Protein AF-A0A850XNQ6-F1 (afdb_monomer)

pLDDT: mean 94.63, std 3.56, range [76.12, 98.44]

Secondary structure (DSSP, 8-state):
-HHHHHHHHHHTT--EEEEEE-TTS-EEEEE--EEEEE-TTS-EEEEEETT--HHHHHHHHHHHHHH---

Radius of gyration: 16.32 Å; Cα contacts (8 Å, |Δi|>4): 56; chains: 1; bounding box: 37×23×44 Å

Nearest PDB structures (foldseek):
  1wp0-assembly1_A  TM=9.602E-01  e=2.352E-06  Homo sapiens
  2gt6-assembly1_A  TM=8.990E-01  e=1.208E-04  Homo sapiens
  6n5u-assembly3_C  TM=9.001E-01  e=4.306E-04  Arabidopsis thaliana
  2b7j-assembly4_D  TM=8.269E-01  e=2.896E-03  Saccharomyces cerevisiae
  1qxx-assembly1_A-2  TM=3.240E-01  e=1.136E+00  Escherichia coli

Mean predicted aligned error: 3.67 Å

Sequence (70 aa):
DEEAVRAAGRAFRVYASAGPRDEDGDYVVDHSVLLYLLAPDGLLHDYYGRGKSHQQVADSVRRHMRGYRP

Solvent-accessible surface area (backbone atoms only — not comparable to full-atom values): 4468 Å² total; per-residue (Å²): 107,72,65,59,54,53,50,49,30,60,76,72,65,54,52,73,44,78,49,74,62,52,97,90,63,52,64,54,68,52,60,64,69,68,47,76,41,64,46,98,89,67,47,81,74,50,72,44,48,81,89,58,50,74,66,60,50,53,54,51,51,54,52,52,60,74,70,62,75,136

Organism: Piaya cayana (NCBI:txid33601)

Structure (mmCIF, N/CA/C/O backbone):
data_AF-A0A850XNQ6-F1
#
_entry.id   AF-A0A850XNQ6-F1
#
loop_
_atom_site.group_PDB
_atom_site.id
_atom_site.type_symbol
_atom_site.label_atom_id
_atom_site.label_alt_id
_atom_site.label_comp_id
_atom_site.label_asym_id
_atom_site.label_entity_id
_atom_site.label_seq_id
_atom_site.pdbx_PDB_ins_code
_atom_site.Cartn_x
_atom_site.Cartn_y
_atom_site.Cartn_z
_atom_site.occupancy
_atom_site.B_iso_or_equiv
_atom_site.auth_seq_id
_atom_site.auth_comp_id
_atom_site.auth_asym_id
_atom_site.auth_atom_id
_atom_site.pdbx_PDB_model_num
ATOM 1 N N . ASP A 1 1 ? -7.589 -16.190 -10.484 1.00 87.12 1 ASP A N 1
ATOM 2 C CA . ASP A 1 1 ? -7.619 -15.793 -11.909 1.00 87.12 1 ASP A CA 1
ATOM 3 C C . ASP A 1 1 ? -7.224 -14.339 -12.096 1.00 87.12 1 ASP A C 1
ATOM 5 O O . ASP A 1 1 ? -7.451 -13.529 -11.202 1.00 87.12 1 ASP A O 1
ATOM 9 N N . GLU A 1 2 ? -6.636 -14.002 -13.244 1.00 87.25 2 GLU A N 1
ATOM 10 C CA . GLU A 1 2 ? -6.172 -12.641 -13.561 1.00 87.25 2 GLU A CA 1
ATOM 11 C C . GLU A 1 2 ? -7.308 -11.604 -13.506 1.00 87.25 2 GLU A C 1
ATOM 13 O O . GLU A 1 2 ? -7.116 -10.474 -13.055 1.00 87.25 2 GLU A O 1
ATOM 18 N N . GLU A 1 3 ? -8.523 -12.002 -13.887 1.00 92.94 3 GLU A N 1
ATOM 19 C CA . GLU A 1 3 ? -9.715 -11.162 -13.782 1.00 92.94 3 GLU A CA 1
ATOM 20 C C . GLU A 1 3 ? -10.029 -10.776 -12.331 1.00 92.94 3 GLU A C 1
ATOM 22 O O . GLU A 1 3 ? -10.274 -9.601 -12.051 1.00 92.94 3 GLU A O 1
ATOM 27 N N . ALA A 1 4 ? -9.944 -11.730 -11.398 1.00 95.38 4 ALA A N 1
ATOM 28 C CA . ALA A 1 4 ? -10.165 -11.482 -9.975 1.00 95.38 4 ALA A CA 1
ATOM 29 C C . ALA A 1 4 ? -9.113 -10.517 -9.403 1.00 95.38 4 ALA A C 1
ATOM 31 O O . ALA A 1 4 ? -9.450 -9.612 -8.641 1.00 95.38 4 ALA A O 1
ATOM 32 N N . VAL A 1 5 ? -7.851 -10.648 -9.831 1.00 92.88 5 VAL A N 1
ATOM 33 C CA . VAL A 1 5 ? -6.766 -9.732 -9.440 1.00 92.88 5 VAL A CA 1
ATOM 34 C C . VAL A 1 5 ? -7.028 -8.320 -9.967 1.00 92.88 5 VAL A C 1
ATOM 36 O O . VAL A 1 5 ? -6.941 -7.353 -9.211 1.00 92.88 5 VAL A O 1
ATOM 39 N N . ARG A 1 6 ? -7.419 -8.177 -11.240 1.00 92.38 6 ARG A N 1
ATOM 40 C CA . ARG A 1 6 ? -7.767 -6.872 -11.830 1.00 92.38 6 ARG A CA 1
ATOM 41 C C . ARG A 1 6 ? -8.997 -6.251 -11.161 1.00 92.38 6 ARG A C 1
ATOM 43 O O . ARG A 1 6 ? -9.033 -5.038 -10.958 1.00 92.38 6 ARG A O 1
ATOM 50 N N . ALA A 1 7 ? -10.002 -7.057 -10.822 1.00 95.62 7 ALA A N 1
ATOM 51 C CA . ALA A 1 7 ? -11.191 -6.603 -10.107 1.00 95.62 7 ALA A CA 1
ATOM 52 C C . ALA A 1 7 ? -10.840 -6.090 -8.704 1.00 95.62 7 ALA A C 1
ATOM 54 O O . ALA A 1 7 ? -11.232 -4.976 -8.354 1.00 95.62 7 ALA A O 1
ATOM 55 N N . ALA A 1 8 ? -10.033 -6.841 -7.949 1.00 93.25 8 ALA A N 1
ATOM 56 C CA . ALA A 1 8 ? -9.531 -6.417 -6.645 1.00 93.25 8 ALA A CA 1
ATOM 57 C C . ALA A 1 8 ? -8.684 -5.138 -6.749 1.00 93.25 8 ALA A C 1
ATOM 59 O O . ALA A 1 8 ? -8.913 -4.190 -6.000 1.00 93.25 8 ALA A O 1
ATOM 60 N N . GLY A 1 9 ? -7.7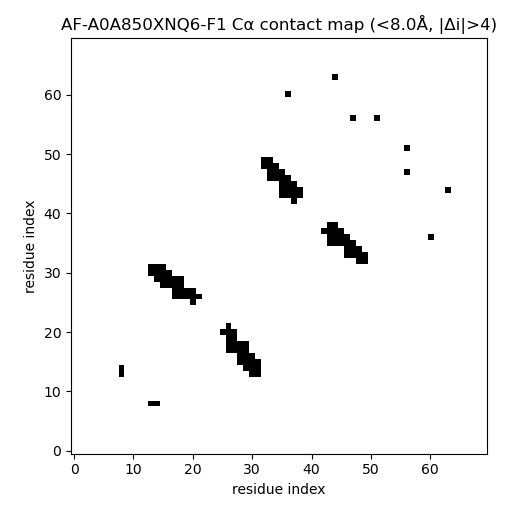73 -5.056 -7.724 1.00 93.81 9 GLY A N 1
ATOM 61 C CA . GLY A 1 9 ? -6.956 -3.864 -7.962 1.00 93.81 9 GLY A CA 1
ATOM 62 C C . GLY A 1 9 ? -7.801 -2.607 -8.183 1.00 93.81 9 GLY A C 1
ATOM 63 O O . GLY A 1 9 ? -7.537 -1.574 -7.572 1.00 93.81 9 GLY A O 1
ATOM 64 N N . ARG A 1 10 ? -8.885 -2.703 -8.967 1.00 93.75 10 ARG A N 1
ATOM 65 C CA . ARG A 1 10 ? -9.841 -1.596 -9.144 1.00 93.75 10 ARG A CA 1
ATOM 66 C C . ARG A 1 10 ? -10.613 -1.272 -7.865 1.00 93.75 10 ARG A C 1
ATOM 68 O O . ARG A 1 10 ? -10.738 -0.097 -7.529 1.00 93.75 10 ARG A O 1
ATOM 75 N N . ALA A 1 11 ? -11.108 -2.286 -7.154 1.00 94.25 11 ALA A N 1
ATOM 76 C CA . ALA A 1 11 ? -11.879 -2.106 -5.922 1.00 94.25 11 ALA A CA 1
ATOM 77 C C . ALA A 1 11 ? -11.067 -1.382 -4.834 1.00 94.25 11 ALA A C 1
ATOM 79 O O . ALA A 1 11 ? -11.571 -0.467 -4.188 1.00 94.25 11 ALA A O 1
ATOM 80 N N . PHE A 1 12 ? -9.786 -1.731 -4.703 1.00 93.81 12 PHE A N 1
ATOM 81 C CA . PHE A 1 12 ? -8.853 -1.114 -3.759 1.00 93.81 12 PHE A CA 1
ATOM 82 C C . PHE A 1 12 ? -8.084 0.077 -4.339 1.00 93.81 12 PHE A C 1
ATOM 84 O O . PHE A 1 12 ? -7.241 0.645 -3.655 1.00 93.81 12 PHE A O 1
ATOM 91 N N . ARG A 1 13 ? -8.372 0.484 -5.583 1.00 93.38 13 ARG A N 1
ATOM 92 C CA . ARG A 1 13 ? -7.698 1.595 -6.280 1.00 93.38 13 ARG A CA 1
ATOM 93 C C . ARG A 1 13 ? -6.167 1.465 -6.295 1.00 93.38 13 ARG A C 1
ATOM 95 O O . ARG A 1 13 ? -5.451 2.461 -6.214 1.00 93.38 13 ARG A O 1
ATOM 102 N N . VAL A 1 14 ? -5.668 0.237 -6.411 1.00 94.94 14 VAL A N 1
ATOM 103 C CA . VAL A 1 14 ? -4.240 -0.049 -6.561 1.00 94.94 14 VAL A CA 1
ATOM 104 C C . VAL A 1 14 ? -3.824 0.298 -7.985 1.00 94.94 14 VAL A C 1
ATOM 106 O O . VAL A 1 14 ? -4.376 -0.237 -8.947 1.00 94.94 14 VAL A O 1
ATOM 109 N N . TYR A 1 15 ? -2.835 1.176 -8.121 1.00 94.19 15 TYR A N 1
ATOM 110 C CA . TYR A 1 15 ? -2.152 1.382 -9.391 1.00 94.19 15 TYR A CA 1
ATOM 111 C C . TYR A 1 15 ? -1.056 0.325 -9.559 1.00 94.19 15 TYR A C 1
ATOM 113 O O . TYR A 1 15 ? -0.316 0.040 -8.615 1.00 94.19 15 TYR A O 1
ATOM 121 N N . ALA A 1 16 ? -0.974 -0.240 -10.760 1.00 94.88 16 ALA A N 1
ATOM 122 C CA . ALA A 1 16 ? 0.086 -1.135 -11.192 1.00 94.88 16 ALA A CA 1
ATOM 123 C C . ALA A 1 16 ? 0.305 -0.951 -12.700 1.00 94.88 16 ALA A C 1
ATOM 125 O O . ALA A 1 16 ? -0.658 -0.966 -13.469 1.00 94.88 16 ALA A O 1
ATOM 126 N N . SER A 1 17 ? 1.555 -0.793 -13.116 1.00 95.00 17 SER A N 1
ATOM 127 C CA . SER A 1 17 ? 1.953 -0.642 -14.512 1.00 95.00 17 SER A CA 1
ATOM 128 C C . SER A 1 17 ? 3.235 -1.424 -14.763 1.00 95.00 17 SER A C 1
ATOM 130 O O . SER A 1 17 ? 4.227 -1.243 -14.056 1.00 95.00 17 SER A O 1
ATOM 132 N N . ALA A 1 18 ? 3.212 -2.317 -15.751 1.00 95.75 18 ALA A N 1
ATOM 133 C CA . ALA A 1 18 ? 4.411 -3.029 -16.168 1.00 95.75 18 ALA A CA 1
ATOM 134 C C . ALA A 1 18 ? 5.335 -2.069 -16.928 1.00 95.75 18 ALA A C 1
ATOM 136 O O . ALA A 1 18 ? 4.916 -1.411 -17.881 1.00 95.75 18 ALA A O 1
ATOM 137 N N . GLY A 1 19 ? 6.585 -1.992 -16.487 1.00 96.44 19 GLY A N 1
ATOM 138 C CA . GLY A 1 19 ? 7.648 -1.287 -17.184 1.00 96.44 19 GLY A CA 1
ATOM 139 C C . GLY A 1 19 ? 8.080 -2.008 -18.465 1.00 96.44 19 GLY A C 1
ATOM 140 O O . GLY A 1 19 ? 7.617 -3.118 -18.751 1.00 96.44 19 GLY A O 1
ATOM 141 N N . PRO A 1 20 ? 8.971 -1.381 -19.252 1.00 96.81 20 PRO A N 1
ATOM 142 C CA . PRO A 1 20 ? 9.579 -2.041 -20.398 1.00 96.81 20 PRO A CA 1
ATOM 143 C C . PRO A 1 20 ? 10.357 -3.281 -19.949 1.00 96.81 20 PRO A C 1
ATOM 145 O O . PRO A 1 20 ? 10.881 -3.322 -18.833 1.00 96.81 20 PRO A O 1
ATOM 148 N N . ARG A 1 21 ? 10.423 -4.276 -20.835 1.00 97.06 21 ARG A N 1
ATOM 149 C CA . ARG A 1 21 ? 11.273 -5.449 -20.633 1.00 97.06 21 ARG A CA 1
ATOM 150 C C . ARG A 1 21 ? 12.729 -5.097 -20.917 1.00 97.06 21 ARG A C 1
ATOM 152 O O . ARG A 1 21 ? 12.984 -4.304 -21.826 1.00 97.06 21 ARG A O 1
ATOM 159 N N . ASP A 1 22 ? 13.645 -5.677 -20.158 1.00 96.50 22 ASP A N 1
ATOM 160 C CA . ASP A 1 22 ? 15.076 -5.620 -20.442 1.00 96.50 22 ASP A CA 1
ATOM 161 C C . ASP A 1 22 ? 15.506 -6.693 -21.461 1.00 96.50 22 ASP A C 1
ATOM 163 O O . ASP A 1 22 ? 14.669 -7.355 -22.086 1.00 96.50 22 ASP A O 1
ATOM 167 N N . GLU A 1 23 ? 16.817 -6.813 -21.681 1.00 95.81 23 GLU A N 1
ATOM 168 C CA . GLU A 1 23 ? 17.420 -7.725 -22.662 1.00 95.81 23 GLU A CA 1
ATOM 169 C C . GLU A 1 23 ? 17.186 -9.205 -22.327 1.00 95.81 23 GLU A C 1
ATOM 171 O O . GLU A 1 23 ? 17.070 -10.026 -23.239 1.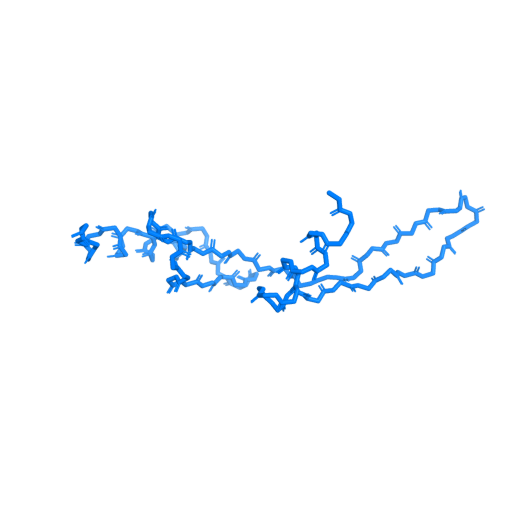00 95.81 23 GLU A O 1
ATOM 176 N N . ASP A 1 24 ? 17.038 -9.525 -21.041 1.00 96.50 24 ASP A N 1
ATOM 177 C CA . ASP A 1 24 ? 16.752 -10.871 -20.545 1.00 96.50 24 ASP A CA 1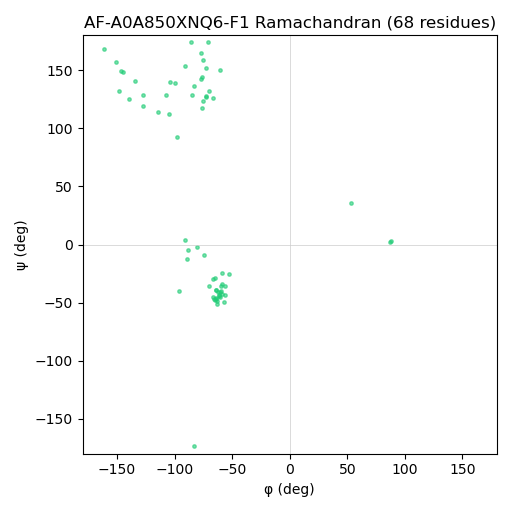
ATOM 178 C C . ASP A 1 24 ? 15.235 -11.155 -20.493 1.00 96.50 24 ASP A C 1
ATOM 180 O O . ASP A 1 24 ? 14.797 -12.283 -20.253 1.00 96.50 24 ASP A O 1
ATOM 184 N N . GLY A 1 25 ? 14.412 -10.144 -20.795 1.00 95.81 25 GLY A N 1
ATOM 185 C CA . GLY A 1 25 ? 12.954 -10.221 -20.807 1.00 95.81 25 GLY A CA 1
ATOM 186 C C . GLY A 1 25 ? 12.301 -9.926 -19.455 1.00 95.81 25 GLY A C 1
ATOM 187 O O . GLY A 1 25 ? 11.063 -9.992 -19.363 1.00 95.81 25 GLY A O 1
ATOM 188 N N . ASP A 1 26 ? 13.094 -9.571 -18.444 1.00 97.06 26 ASP A N 1
ATOM 189 C CA . ASP A 1 26 ? 12.641 -9.175 -17.116 1.00 97.06 26 ASP A CA 1
ATOM 190 C C . ASP A 1 26 ? 12.003 -7.786 -17.162 1.00 97.06 26 ASP A C 1
ATOM 192 O O . ASP A 1 26 ? 12.283 -6.959 -18.026 1.00 97.06 26 ASP A O 1
ATOM 196 N N . TYR A 1 27 ? 11.067 -7.5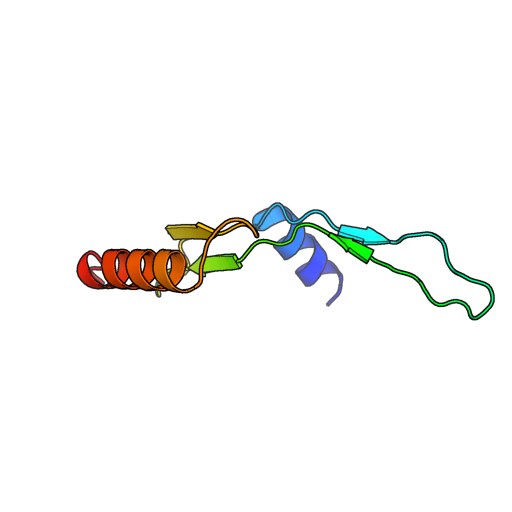27 -16.250 1.00 96.75 27 TYR A N 1
ATOM 197 C CA . TYR A 1 27 ? 10.394 -6.236 -16.160 1.00 96.75 27 TYR A CA 1
ATOM 198 C C . TYR A 1 27 ? 10.087 -5.882 -14.713 1.00 96.75 27 TYR A C 1
ATOM 200 O O . TYR A 1 27 ? 9.785 -6.733 -13.875 1.00 96.75 27 TYR A O 1
ATOM 208 N N . VAL A 1 28 ? 10.103 -4.583 -14.433 1.00 97.06 28 VAL A N 1
ATOM 209 C CA . VAL A 1 28 ? 9.635 -4.036 -13.160 1.00 97.06 28 VAL A CA 1
ATOM 210 C C . VAL A 1 28 ? 8.157 -3.679 -13.249 1.00 97.06 28 VAL A C 1
ATOM 212 O O . VAL A 1 28 ? 7.645 -3.366 -14.322 1.00 97.06 28 VAL A O 1
ATOM 215 N N . VAL A 1 29 ? 7.459 -3.692 -12.116 1.00 96.56 29 VAL A N 1
ATOM 216 C CA . VAL A 1 29 ? 6.088 -3.179 -12.021 1.00 96.56 29 VAL A CA 1
ATOM 217 C C . VAL A 1 29 ? 6.093 -1.962 -11.115 1.00 96.56 29 VAL A C 1
ATOM 219 O O . VAL A 1 29 ? 6.340 -2.070 -9.911 1.00 96.56 29 VAL A O 1
ATOM 222 N N . ASP A 1 30 ? 5.799 -0.804 -11.693 1.00 96.69 30 ASP A N 1
ATOM 223 C CA . ASP A 1 30 ? 5.526 0.403 -10.927 1.00 96.69 30 ASP A CA 1
ATOM 224 C C . ASP A 1 30 ? 4.148 0.267 -10.276 1.00 96.69 30 ASP A C 1
ATOM 226 O O . ASP A 1 30 ? 3.175 -0.081 -10.947 1.00 96.69 30 ASP A O 1
ATOM 230 N N . HIS A 1 31 ? 4.058 0.471 -8.964 1.00 94.50 31 HIS A N 1
ATOM 231 C CA . HIS A 1 31 ? 2.835 0.195 -8.217 1.00 94.50 31 HIS A CA 1
ATOM 232 C C . HIS A 1 31 ? 2.659 1.086 -6.986 1.00 94.50 31 HIS A C 1
ATOM 234 O O . HIS A 1 31 ? 3.610 1.614 -6.406 1.00 94.50 31 HIS A O 1
ATOM 240 N N . SER A 1 32 ? 1.40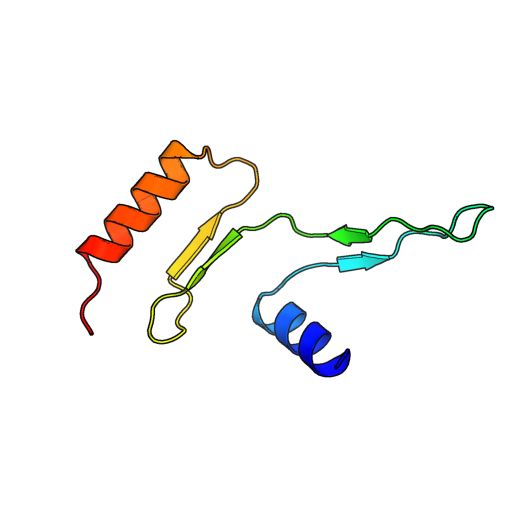6 1.226 -6.548 1.00 94.25 32 SER A N 1
ATOM 241 C CA . SER A 1 32 ? 1.088 1.872 -5.275 1.00 94.25 32 SER A CA 1
ATOM 242 C C . SER A 1 32 ? 1.607 1.050 -4.096 1.00 94.25 32 SER A C 1
ATOM 244 O O . SER A 1 32 ? 1.237 -0.110 -3.934 1.00 94.25 32 SER A O 1
ATOM 246 N N . VAL A 1 33 ? 2.385 1.674 -3.210 1.00 94.69 33 VAL A N 1
ATOM 247 C CA . VAL A 1 33 ? 2.824 1.052 -1.951 1.00 94.69 33 VAL A CA 1
ATOM 248 C C . VAL A 1 33 ? 1.916 1.516 -0.814 1.00 94.69 33 VAL A C 1
ATOM 250 O O . VAL A 1 33 ? 2.137 2.569 -0.206 1.00 94.69 33 VAL A O 1
ATOM 253 N N . LEU A 1 34 ? 0.869 0.727 -0.571 1.00 95.44 34 LEU A N 1
ATOM 254 C CA . LEU A 1 34 ? -0.178 0.974 0.419 1.00 95.44 34 LEU A CA 1
ATOM 255 C C . LEU A 1 34 ? -0.461 -0.305 1.216 1.00 95.44 34 LEU A C 1
ATOM 257 O O . LEU A 1 34 ? -0.507 -1.396 0.654 1.00 95.44 34 LEU A O 1
ATOM 261 N N . LEU A 1 35 ? -0.689 -0.158 2.517 1.00 96.62 35 LEU A N 1
ATOM 262 C CA . LEU A 1 35 ? -1.193 -1.204 3.404 1.00 96.62 35 LEU A CA 1
ATOM 263 C C . LEU A 1 35 ? -2.644 -0.880 3.766 1.00 96.62 35 LEU A C 1
ATOM 265 O O . LEU A 1 35 ? -2.907 0.222 4.229 1.00 96.62 35 LEU A O 1
ATOM 269 N N . TYR A 1 36 ? -3.570 -1.820 3.602 1.00 96.94 36 TYR A N 1
ATOM 270 C CA . TYR A 1 36 ? -4.988 -1.630 3.928 1.00 96.94 36 TYR A CA 1
ATOM 271 C C . TYR A 1 36 ? -5.342 -2.337 5.239 1.00 96.94 36 TYR A C 1
ATOM 273 O O . TYR A 1 36 ? -4.888 -3.456 5.477 1.00 96.94 36 TYR A O 1
ATOM 281 N N . LEU A 1 37 ? -6.171 -1.705 6.072 1.00 96.88 37 LEU A N 1
ATOM 282 C CA . LEU A 1 37 ? -6.762 -2.313 7.262 1.00 96.88 37 LEU A CA 1
ATOM 283 C C . LEU A 1 37 ? -8.231 -2.635 6.993 1.00 96.88 37 LEU A C 1
ATOM 285 O O . LEU A 1 37 ? -9.057 -1.733 6.856 1.00 96.88 37 LEU A O 1
ATOM 289 N N . LEU A 1 38 ? -8.541 -3.927 6.949 1.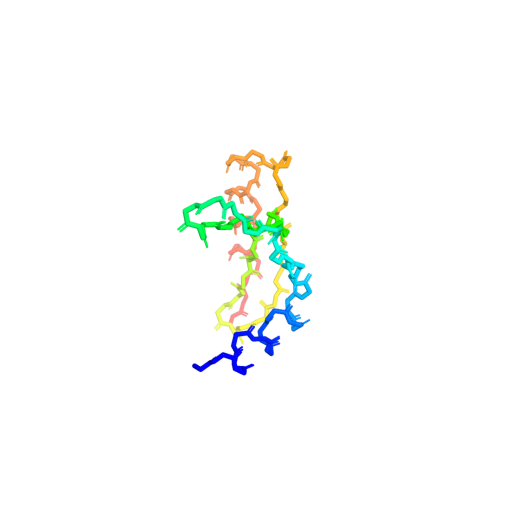00 95.44 38 LEU A N 1
ATOM 290 C CA . LEU A 1 38 ? -9.902 -4.442 6.838 1.00 95.44 38 LEU A CA 1
ATOM 291 C C . LEU A 1 38 ? -10.410 -4.874 8.215 1.00 95.44 38 L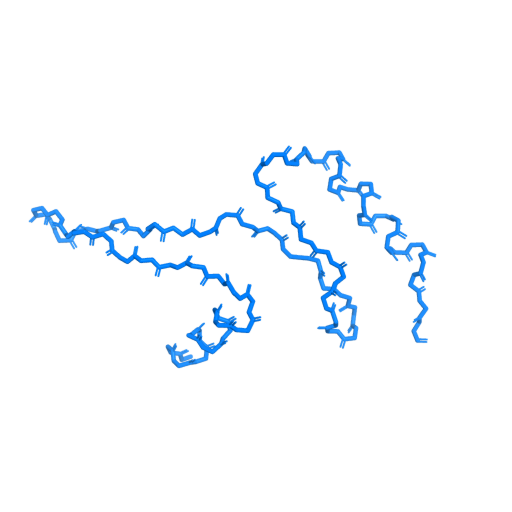EU A C 1
ATOM 293 O O . LEU A 1 38 ? -9.662 -5.477 8.990 1.00 95.44 38 LEU A O 1
ATOM 297 N N . ALA A 1 39 ? -11.672 -4.581 8.513 1.00 93.94 39 ALA A N 1
ATOM 298 C CA . ALA A 1 39 ? -12.357 -5.139 9.671 1.00 93.94 39 ALA A CA 1
ATOM 299 C C . ALA A 1 39 ? -12.802 -6.592 9.428 1.00 93.94 39 ALA A C 1
ATOM 301 O O . ALA A 1 39 ? -12.827 -7.054 8.284 1.00 93.94 39 ALA A O 1
ATOM 302 N N . PRO A 1 40 ? -13.158 -7.332 10.497 1.00 93.44 40 PRO A N 1
ATOM 303 C CA . PRO A 1 40 ? -13.645 -8.708 10.386 1.00 93.44 40 PRO A CA 1
ATOM 304 C C . PRO A 1 40 ? -14.905 -8.885 9.522 1.00 93.44 40 PRO A C 1
ATOM 306 O O . PRO A 1 40 ? -15.120 -9.969 8.991 1.00 93.44 40 PRO A O 1
ATOM 309 N N . ASP A 1 41 ? -15.717 -7.839 9.364 1.00 91.88 41 ASP A N 1
ATOM 310 C CA . ASP A 1 41 ? -16.892 -7.799 8.480 1.00 91.88 41 ASP A CA 1
ATOM 311 C C . ASP A 1 41 ? -16.540 -7.537 6.999 1.00 91.88 41 ASP A C 1
ATOM 313 O O . ASP A 1 41 ? -17.417 -7.534 6.135 1.00 91.88 41 ASP A O 1
ATOM 317 N N . GLY A 1 42 ? -15.255 -7.339 6.691 1.00 90.62 42 GLY A N 1
ATOM 318 C CA . GLY A 1 42 ? -14.749 -7.060 5.351 1.00 90.62 42 GLY A CA 1
ATOM 319 C C . GLY A 1 42 ? -14.758 -5.579 4.965 1.00 90.62 42 GLY A C 1
ATOM 320 O O . GLY A 1 42 ? -14.364 -5.255 3.843 1.00 90.62 42 GLY A O 1
ATOM 321 N N . LEU A 1 43 ? -15.166 -4.668 5.858 1.00 91.94 43 LEU A N 1
ATOM 322 C CA . LEU A 1 43 ? -15.162 -3.234 5.575 1.00 91.94 43 LEU A CA 1
ATOM 323 C C . LEU A 1 43 ? -13.752 -2.640 5.662 1.00 91.94 43 LEU A C 1
ATOM 325 O O . LEU A 1 43 ? -12.946 -2.987 6.526 1.00 91.94 43 LEU A O 1
ATOM 329 N N . LEU A 1 44 ? -13.456 -1.692 4.770 1.00 93.56 44 LEU A N 1
ATOM 330 C CA . LEU A 1 44 ? -12.205 -0.938 4.799 1.00 93.56 44 LEU A CA 1
ATOM 331 C C . LEU A 1 44 ? -12.250 0.117 5.908 1.00 93.56 44 LEU A C 1
ATOM 333 O O . LEU A 1 44 ? -13.055 1.043 5.856 1.00 93.56 44 LEU A O 1
ATOM 337 N N . HIS A 1 45 ? -11.351 -0.006 6.882 1.00 94.25 45 HIS A N 1
ATOM 338 C CA . HIS A 1 45 ? -11.258 0.912 8.015 1.00 94.25 45 HIS A CA 1
ATOM 339 C C . HIS A 1 45 ? -10.214 2.008 7.819 1.00 94.25 45 HIS A C 1
ATOM 341 O O . HIS A 1 45 ? -10.439 3.144 8.230 1.00 94.25 45 HIS A O 1
ATOM 347 N N . ASP A 1 46 ? -9.063 1.667 7.239 1.00 95.94 46 ASP A N 1
ATOM 348 C CA . ASP A 1 46 ? -7.934 2.590 7.110 1.00 95.94 46 ASP A CA 1
ATOM 349 C C . ASP A 1 46 ? -6.955 2.112 6.027 1.00 95.94 46 ASP A C 1
ATOM 351 O O . ASP A 1 46 ? -7.016 0.967 5.566 1.00 95.94 46 ASP A O 1
ATOM 355 N N . TYR A 1 47 ? -6.024 2.979 5.637 1.00 96.38 47 TYR A N 1
ATOM 356 C CA . TYR A 1 47 ? -4.899 2.627 4.780 1.00 96.38 47 TYR A CA 1
ATOM 357 C C . TYR A 1 47 ? -3.648 3.446 5.122 1.00 96.38 47 TYR A C 1
ATOM 359 O O . TYR A 1 47 ? -3.701 4.604 5.537 1.00 96.38 47 TYR A O 1
ATOM 367 N N . TYR A 1 48 ? -2.480 2.847 4.915 1.00 97.19 48 TYR A N 1
ATOM 368 C CA . TYR A 1 48 ? -1.193 3.391 5.324 1.00 97.19 48 TYR A CA 1
ATOM 369 C C . TYR A 1 48 ? -0.236 3.417 4.139 1.00 97.19 48 TYR A C 1
ATOM 371 O O . TYR A 1 48 ? 0.093 2.382 3.565 1.00 97.19 48 TYR A O 1
ATOM 379 N N . GLY A 1 49 ? 0.229 4.611 3.774 1.00 95.62 49 GLY A N 1
ATOM 380 C CA . GLY A 1 49 ? 1.310 4.771 2.803 1.00 95.62 49 GLY A CA 1
ATOM 381 C C . GLY A 1 49 ? 2.695 4.676 3.442 1.00 95.62 49 GLY A C 1
ATOM 382 O O . GLY A 1 49 ? 2.836 4.671 4.666 1.00 95.62 49 GLY A O 1
ATOM 383 N N . ARG A 1 50 ? 3.734 4.694 2.598 1.00 93.31 50 ARG A N 1
ATOM 384 C CA . ARG A 1 50 ? 5.149 4.549 3.003 1.00 93.31 50 ARG A CA 1
ATOM 385 C C . ARG A 1 50 ? 5.633 5.500 4.103 1.00 93.31 50 ARG A C 1
ATOM 387 O O . ARG A 1 50 ? 6.590 5.177 4.790 1.00 93.31 50 ARG A O 1
ATOM 394 N N . GLY A 1 51 ? 5.004 6.664 4.267 1.00 95.75 51 GLY A N 1
ATOM 395 C CA . GLY A 1 51 ? 5.389 7.637 5.294 1.00 95.75 51 GLY A CA 1
ATOM 396 C C . GLY A 1 51 ? 4.987 7.257 6.725 1.00 95.75 51 GLY A C 1
ATOM 397 O O . GLY A 1 51 ? 5.379 7.950 7.659 1.00 95.75 51 GLY A O 1
ATOM 398 N N . LYS A 1 52 ? 4.184 6.202 6.920 1.00 96.25 52 LYS A N 1
ATOM 399 C CA . LYS A 1 52 ? 3.747 5.763 8.251 1.00 96.25 52 LYS A CA 1
ATOM 400 C C . LYS A 1 52 ? 4.793 4.855 8.892 1.00 96.25 52 LYS A C 1
ATOM 402 O O . LYS A 1 52 ? 5.210 3.865 8.298 1.00 96.25 52 LYS A O 1
ATOM 407 N N . SER A 1 53 ? 5.179 5.164 10.128 1.00 97.56 53 SER A N 1
ATOM 408 C CA . SER A 1 53 ? 6.062 4.289 10.902 1.00 97.56 53 SER A CA 1
ATOM 409 C C . SER A 1 53 ? 5.311 3.068 11.439 1.00 97.56 53 SER A C 1
ATOM 411 O O . SER A 1 53 ? 4.094 3.099 11.635 1.00 97.56 53 SER A O 1
ATOM 413 N N . HIS A 1 54 ? 6.047 2.004 11.760 1.00 97.12 54 HIS A N 1
ATOM 414 C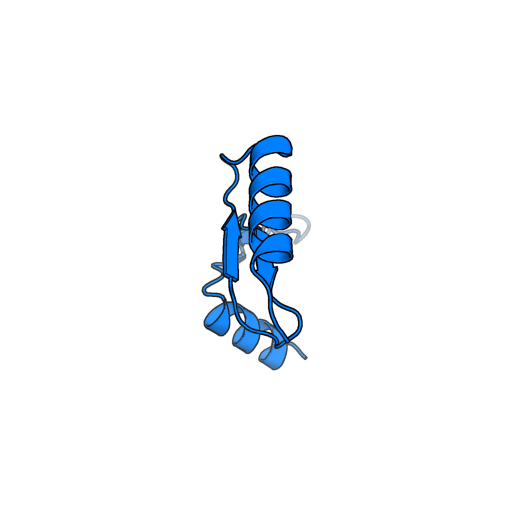 CA . HIS A 1 54 ? 5.471 0.796 12.358 1.00 97.12 54 HIS A CA 1
ATOM 415 C C . HIS A 1 54 ? 4.699 1.088 13.662 1.00 97.12 54 HIS A C 1
ATOM 417 O O . HIS A 1 54 ? 3.655 0.487 13.902 1.00 97.12 54 HIS A O 1
ATOM 423 N N . GLN A 1 55 ? 5.165 2.042 14.480 1.00 98.44 55 GLN A N 1
ATOM 424 C CA . GLN A 1 55 ? 4.463 2.482 15.694 1.00 98.44 55 GLN A CA 1
ATOM 425 C C . GLN A 1 55 ? 3.122 3.140 15.360 1.00 98.44 55 GLN A C 1
ATOM 427 O O . GLN A 1 55 ? 2.101 2.763 15.926 1.00 98.44 55 GLN A O 1
ATOM 432 N N . GLN A 1 56 ? 3.101 4.061 14.390 1.00 98.19 56 GLN A N 1
ATOM 433 C CA . GLN A 1 56 ? 1.875 4.749 13.977 1.00 98.19 56 GLN A CA 1
ATOM 434 C C . GLN A 1 56 ? 0.829 3.778 13.422 1.00 98.19 56 GLN A C 1
ATOM 436 O O . GLN A 1 56 ? -0.355 3.914 13.733 1.00 98.19 56 GLN A O 1
ATOM 441 N N . VAL A 1 57 ? 1.262 2.795 12.625 1.00 98.06 57 VAL A N 1
ATOM 442 C CA . VAL A 1 57 ? 0.381 1.740 12.107 1.00 98.06 57 VAL A CA 1
ATOM 443 C C . VAL A 1 57 ? -0.172 0.904 13.262 1.00 98.06 57 VAL A C 1
ATOM 445 O O . VAL A 1 57 ? -1.387 0.768 13.389 1.00 98.06 57 VAL A O 1
ATOM 448 N N . ALA A 1 58 ? 0.692 0.406 14.153 1.00 98.19 58 ALA A N 1
ATOM 449 C CA . ALA A 1 58 ? 0.275 -0.418 15.287 1.00 98.19 58 ALA A CA 1
ATOM 450 C C . ALA A 1 58 ? -0.706 0.314 16.219 1.00 98.19 58 ALA A C 1
ATOM 452 O O . ALA A 1 58 ? -1.685 -0.274 16.683 1.00 98.19 58 ALA A O 1
ATOM 453 N N . ASP A 1 59 ? -0.484 1.602 16.472 1.00 98.19 59 ASP A N 1
ATOM 454 C CA . ASP A 1 59 ? -1.369 2.407 17.310 1.00 98.19 59 ASP A CA 1
ATOM 455 C C . ASP A 1 59 ? -2.718 2.685 16.642 1.00 98.19 59 ASP A C 1
ATOM 457 O O . ASP A 1 59 ? -3.745 2.664 17.332 1.00 98.19 59 ASP A O 1
ATOM 461 N N . SER A 1 60 ? -2.745 2.880 15.316 1.00 97.50 60 SER A N 1
ATOM 462 C CA . SER A 1 60 ? -4.002 2.985 14.562 1.00 97.50 60 SER A CA 1
ATOM 463 C C . SER A 1 60 ? -4.797 1.681 14.646 1.00 97.50 60 SER A C 1
ATOM 465 O O . SER A 1 60 ? -5.960 1.694 15.052 1.00 97.50 60 SER A O 1
ATOM 467 N N . VAL A 1 61 ? -4.149 0.536 14.399 1.00 97.31 61 VAL A N 1
ATOM 468 C CA . VAL A 1 61 ? -4.780 -0.792 14.491 1.00 97.31 61 VAL A CA 1
ATOM 469 C C . VAL A 1 61 ? -5.370 -1.027 15.884 1.00 97.31 61 VAL A C 1
ATOM 471 O O . VAL A 1 61 ? -6.550 -1.349 16.006 1.00 97.31 61 VAL A O 1
ATOM 474 N N . ARG A 1 62 ? -4.606 -0.778 16.959 1.00 97.56 62 ARG A N 1
ATOM 475 C CA . ARG A 1 62 ? -5.113 -0.910 18.340 1.00 97.56 62 ARG A CA 1
ATOM 476 C C . ARG A 1 62 ? -6.310 -0.001 18.616 1.00 97.56 62 ARG A C 1
ATOM 478 O O . ARG A 1 62 ? -7.192 -0.372 19.389 1.00 97.56 62 ARG A O 1
ATOM 485 N N . ARG A 1 63 ? -6.342 1.203 18.035 1.00 96.56 63 ARG A N 1
ATOM 486 C CA . ARG A 1 63 ? -7.484 2.120 18.160 1.00 96.56 63 ARG A CA 1
ATOM 487 C C . ARG A 1 63 ? -8.726 1.545 17.482 1.00 96.56 63 ARG A C 1
ATOM 489 O O . ARG A 1 63 ? -9.776 1.531 18.117 1.00 96.56 63 ARG A O 1
ATOM 496 N N . HIS A 1 64 ? -8.597 1.031 16.260 1.00 95.62 64 HIS A N 1
ATOM 497 C CA . HIS A 1 64 ? -9.703 0.380 15.558 1.00 95.62 64 HIS A CA 1
ATOM 498 C C . HIS A 1 64 ? -10.214 -0.851 16.311 1.00 95.62 64 HIS A C 1
ATOM 500 O O . HIS A 1 64 ? -11.417 -0.968 16.514 1.00 95.62 64 HIS A O 1
ATOM 506 N N . MET A 1 65 ? -9.320 -1.698 16.831 1.00 95.19 65 MET A N 1
ATOM 507 C CA . MET A 1 65 ? -9.701 -2.868 17.634 1.00 95.19 65 MET A CA 1
ATOM 508 C C . MET A 1 65 ? -10.505 -2.494 18.884 1.00 95.19 65 MET A C 1
ATOM 510 O O . MET A 1 65 ? -11.495 -3.146 19.192 1.00 95.19 65 MET A O 1
ATOM 514 N N . ARG A 1 66 ? -10.107 -1.436 19.603 1.00 95.25 66 ARG A N 1
ATOM 515 C CA . ARG A 1 66 ? -10.832 -0.968 20.799 1.00 95.25 66 ARG A CA 1
ATOM 516 C C . ARG A 1 66 ? -12.222 -0.413 20.483 1.00 95.25 66 ARG A C 1
ATOM 518 O O . ARG A 1 66 ? -13.094 -0.461 21.343 1.00 95.25 66 ARG A O 1
ATOM 525 N N . GLY A 1 67 ? -12.402 0.156 19.292 1.00 89.94 67 GLY A N 1
ATOM 526 C CA . GLY A 1 67 ? -13.675 0.717 18.839 1.00 89.94 67 GLY A CA 1
ATOM 527 C C . GLY A 1 67 ? -14.588 -0.282 18.128 1.00 89.94 67 GLY A C 1
ATOM 528 O O . GLY A 1 67 ? -15.756 0.030 17.917 1.00 89.94 67 GLY A O 1
ATOM 529 N N . TYR A 1 68 ? -14.076 -1.455 17.752 1.00 90.75 68 TYR A N 1
ATOM 530 C CA . TYR A 1 68 ? -14.833 -2.445 16.996 1.00 90.75 68 TYR A CA 1
ATOM 531 C C . TYR A 1 68 ? -15.930 -3.085 17.854 1.00 90.75 68 TYR A C 1
ATOM 533 O O . TYR A 1 68 ? -15.682 -3.523 18.981 1.00 90.75 68 TYR A O 1
ATOM 541 N N . ARG A 1 69 ? -17.144 -3.162 17.303 1.00 82.38 69 ARG A N 1
ATOM 542 C CA . ARG A 1 69 ? -18.259 -3.932 17.856 1.00 82.38 69 ARG A CA 1
ATOM 543 C C . ARG A 1 69 ? -18.805 -4.853 16.757 1.00 82.38 69 ARG A C 1
ATOM 545 O O . ARG A 1 69 ? -19.031 -4.330 15.669 1.00 82.38 69 ARG A O 1
ATOM 552 N N . PRO A 1 70 ? -18.953 -6.167 17.020 1.00 76.12 70 PRO A N 1
ATOM 553 C CA . PRO A 1 70 ? -19.523 -7.116 16.063 1.00 76.12 70 PRO A CA 1
ATOM 554 C C . PRO A 1 70 ? -20.986 -6.827 15.727 1.00 76.12 70 PRO A C 1
ATOM 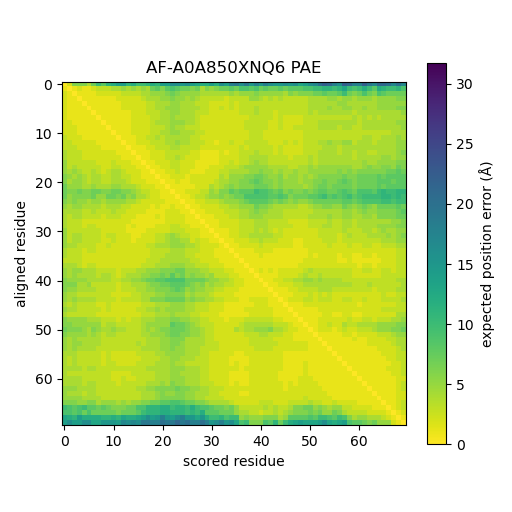556 O O . PRO A 1 70 ? -21.682 -6.247 16.595 1.00 76.12 70 PRO A O 1
#

Foldseek 3Di:
DVVVVVVVCVVVVKDWDWDDADPVRDIDIDIFAKDWDADPVRDTDDMDHPVDDPVNVVVVVVVCVVVDDD

InterPro domains:
  IPR003782 Copper chaperone SCO1/SenC [PF02630] (2-42)
  IPR003782 Copper chaperone SCO1/SenC [PTHR12151] (2-68)
  IPR036249 Thioredoxin-like superfamily [SSF52833] (2-67)